Protein AF-N1USS1-F1 (afdb_monomer_lite)

pLDDT: mean 79.39, std 13.29, range [32.44, 94.19]

Sequence (103 aa):
MGKTHDLKVAENVMITSAVPKDVACVLDSGFEGIEKTSKKTNIIKPENKPKKRELTAKQKAKNRRISKKRIFVENAFAGIKRFRITSDVIRSFRKTLNISFLF

Structure (mmCIF, N/CA/C/O backbone):
data_AF-N1USS1-F1
#
_entry.id   AF-N1USS1-F1
#
loop_
_atom_site.group_PDB
_atom_site.id
_atom_site.type_symbol
_atom_site.label_atom_id
_atom_site.label_alt_id
_atom_site.label_comp_id
_atom_site.label_asym_id
_atom_site.label_entity_id
_atom_site.label_seq_id
_atom_site.pdbx_PDB_ins_code
_atom_site.Cartn_x
_atom_site.Cartn_y
_atom_site.Cartn_z
_atom_site.occupancy
_atom_site.B_iso_or_equiv
_atom_site.auth_seq_id
_atom_site.auth_comp_id
_atom_site.auth_asym_id
_atom_site.auth_atom_id
_atom_site.pdbx_PDB_model_num
ATOM 1 N N . MET A 1 1 ? 17.728 1.444 -1.369 1.00 41.97 1 MET A N 1
ATOM 2 C CA . MET A 1 1 ? 16.549 2.108 -0.771 1.00 41.97 1 MET A CA 1
ATOM 3 C C . MET A 1 1 ? 16.304 3.398 -1.542 1.00 41.97 1 MET A C 1
ATOM 5 O O . MET A 1 1 ? 17.269 4.114 -1.786 1.00 41.97 1 MET A O 1
ATOM 9 N N . GLY A 1 2 ? 15.082 3.625 -2.030 1.00 56.81 2 GLY A N 1
ATOM 10 C CA . GLY A 1 2 ? 14.759 4.764 -2.899 1.00 56.81 2 GLY A CA 1
ATOM 11 C C . GLY A 1 2 ? 14.907 6.105 -2.178 1.00 56.81 2 GLY A C 1
ATOM 12 O O . GLY A 1 2 ? 14.578 6.214 -1.002 1.00 56.81 2 GLY A O 1
ATOM 13 N N . LYS A 1 3 ? 15.421 7.124 -2.878 1.00 73.19 3 LYS A N 1
ATOM 14 C CA . LYS A 1 3 ? 15.620 8.482 -2.331 1.00 73.19 3 LYS A CA 1
ATOM 15 C C . LYS A 1 3 ? 14.306 9.243 -2.106 1.00 73.19 3 LYS A C 1
ATOM 17 O O . LYS A 1 3 ? 14.293 10.246 -1.400 1.00 73.19 3 LYS A O 1
ATOM 22 N N . THR A 1 4 ? 13.218 8.794 -2.725 1.00 79.06 4 THR A N 1
ATOM 23 C CA . THR A 1 4 ? 11.927 9.485 -2.746 1.00 79.06 4 THR A CA 1
ATOM 24 C C . THR A 1 4 ? 10.881 8.646 -2.029 1.00 79.06 4 THR A C 1
ATOM 26 O O . THR A 1 4 ? 10.788 7.447 -2.262 1.00 79.06 4 THR A O 1
ATOM 29 N N . HIS A 1 5 ? 10.102 9.288 -1.160 1.00 82.56 5 HIS A N 1
ATOM 30 C CA . HIS A 1 5 ? 8.996 8.653 -0.450 1.00 82.56 5 HIS A CA 1
ATOM 31 C C . HIS A 1 5 ? 7.864 8.273 -1.416 1.00 82.56 5 HIS A C 1
ATOM 33 O O . HIS A 1 5 ? 7.530 9.063 -2.304 1.00 82.56 5 HIS A O 1
ATOM 39 N N . ASP A 1 6 ? 7.231 7.117 -1.204 1.00 79.81 6 ASP A N 1
ATOM 40 C CA . ASP A 1 6 ? 6.204 6.559 -2.100 1.00 79.81 6 ASP A CA 1
ATOM 41 C C . ASP A 1 6 ? 5.028 7.519 -2.337 1.00 79.81 6 ASP A C 1
ATOM 43 O O . ASP A 1 6 ? 4.554 7.657 -3.464 1.00 79.81 6 ASP A O 1
ATOM 47 N N . LEU A 1 7 ? 4.610 8.261 -1.301 1.00 82.69 7 LEU A N 1
ATOM 48 C CA . LEU A 1 7 ? 3.592 9.314 -1.428 1.00 82.69 7 LEU A CA 1
ATOM 49 C C . LEU A 1 7 ? 3.958 10.351 -2.498 1.00 82.69 7 LEU A C 1
ATOM 51 O O . LEU A 1 7 ? 3.134 10.685 -3.342 1.00 82.69 7 LEU A O 1
ATOM 55 N N . LYS A 1 8 ? 5.206 10.829 -2.485 1.00 83.88 8 LYS A N 1
ATOM 56 C CA . LYS A 1 8 ? 5.672 11.868 -3.407 1.00 83.88 8 LYS A CA 1
ATOM 57 C C . LYS A 1 8 ? 5.768 11.335 -4.833 1.00 83.88 8 LYS A C 1
ATOM 59 O O . LYS A 1 8 ? 5.475 12.056 -5.778 1.00 83.88 8 LYS A O 1
ATOM 64 N N . VAL A 1 9 ? 6.142 10.064 -4.990 1.00 83.06 9 VAL A N 1
ATOM 65 C CA . VAL A 1 9 ? 6.087 9.395 -6.296 1.00 83.06 9 VAL A CA 1
ATOM 66 C C . VAL A 1 9 ? 4.645 9.377 -6.801 1.00 83.06 9 VAL A C 1
ATOM 68 O O . VAL A 1 9 ? 4.401 9.842 -7.908 1.00 83.06 9 VAL A O 1
ATOM 71 N N . ALA A 1 10 ? 3.685 8.933 -5.983 1.00 79.81 10 ALA A N 1
ATOM 72 C CA . ALA A 1 10 ? 2.275 8.865 -6.372 1.00 79.81 10 ALA A CA 1
ATOM 73 C C . ALA A 1 10 ? 1.663 10.229 -6.733 1.00 79.81 10 ALA A C 1
ATOM 75 O O . ALA A 1 10 ? 0.842 10.300 -7.651 1.00 79.81 10 ALA A O 1
ATOM 76 N N . GLU A 1 11 ? 2.068 11.295 -6.041 1.00 81.19 11 GLU A N 1
ATOM 77 C CA . GLU A 1 11 ? 1.692 12.673 -6.369 1.00 81.19 11 GLU A CA 1
ATOM 78 C C . GLU A 1 11 ? 2.287 13.112 -7.712 1.00 81.19 11 GLU A C 1
ATOM 80 O O . GLU A 1 11 ? 1.555 13.602 -8.571 1.00 81.19 11 GLU A O 1
ATOM 85 N N . ASN A 1 12 ? 3.583 12.866 -7.934 1.00 80.88 12 ASN A N 1
ATOM 86 C CA . ASN A 1 12 ? 4.271 13.233 -9.174 1.00 80.88 12 ASN A CA 1
ATOM 87 C C . ASN A 1 12 ? 3.672 12.546 -10.409 1.00 80.88 12 ASN A C 1
ATOM 89 O O . ASN A 1 12 ? 3.560 13.169 -11.460 1.00 80.88 12 ASN A O 1
ATOM 93 N N . VAL A 1 13 ? 3.280 11.274 -10.290 1.00 77.69 13 VAL A N 1
ATOM 94 C CA . VAL A 1 13 ? 2.656 10.518 -11.392 1.00 77.69 13 VAL A CA 1
ATOM 95 C C . VAL A 1 13 ? 1.128 10.651 -11.439 1.00 77.69 13 VAL A C 1
ATOM 97 O O . VAL A 1 13 ? 0.47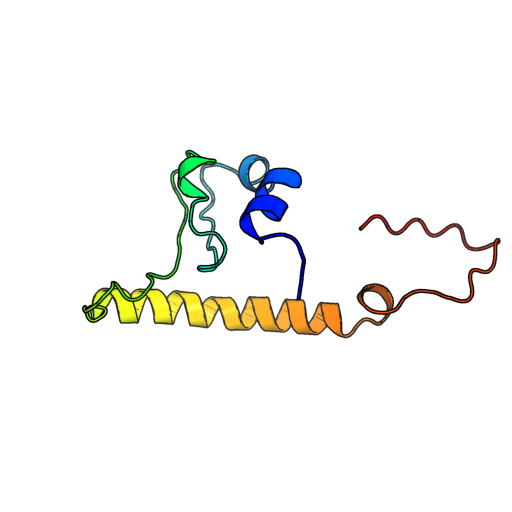4 9.967 -12.220 1.00 77.69 13 VAL A O 1
ATOM 100 N N . MET A 1 14 ? 0.536 11.524 -10.614 1.00 73.25 14 MET A N 1
ATOM 101 C CA . MET A 1 14 ? -0.903 11.821 -10.585 1.00 73.25 14 MET A CA 1
ATOM 102 C C . MET A 1 14 ? -1.825 10.589 -10.500 1.00 73.25 14 MET A C 1
ATOM 104 O O . MET A 1 14 ? -2.964 10.614 -10.979 1.00 73.25 14 MET A O 1
ATOM 108 N N . ILE A 1 15 ? -1.386 9.515 -9.829 1.00 73.25 15 ILE A N 1
ATOM 109 C CA . ILE A 1 15 ? -2.188 8.284 -9.655 1.00 73.25 15 ILE A CA 1
ATOM 110 C C . ILE A 1 15 ? -3.540 8.620 -9.015 1.00 73.25 15 ILE A C 1
ATOM 112 O O . ILE A 1 15 ? -4.592 8.083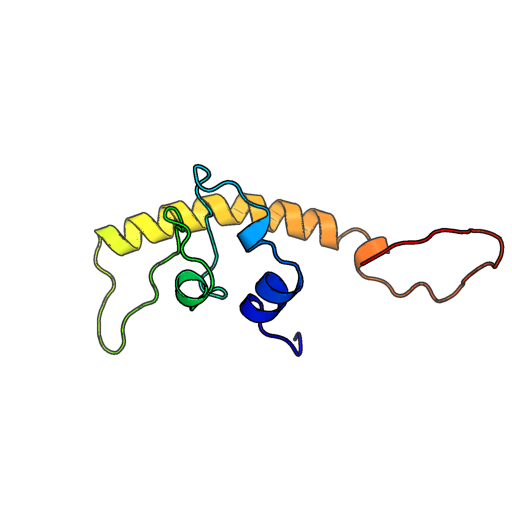 -9.373 1.00 73.25 15 ILE A O 1
ATOM 116 N N . THR A 1 16 ? -3.534 9.562 -8.078 1.00 67.25 16 THR A N 1
ATOM 117 C CA . THR A 1 16 ? -4.742 10.002 -7.395 1.00 67.25 16 THR A CA 1
ATOM 118 C C . THR A 1 16 ? -5.634 10.925 -8.205 1.00 67.25 16 THR A C 1
ATOM 120 O O . THR A 1 16 ? -6.750 11.159 -7.764 1.00 67.25 16 THR A O 1
ATOM 123 N N . SER A 1 17 ? -5.248 11.389 -9.385 1.00 71.44 17 SER A N 1
ATOM 124 C CA . SER A 1 17 ? -6.183 12.025 -10.323 1.00 71.44 17 SER A CA 1
ATOM 125 C C . SER A 1 17 ? -6.746 11.004 -11.311 1.00 71.44 17 SER A C 1
ATOM 127 O O . SER A 1 17 ? -7.899 11.119 -11.709 1.00 71.44 17 SER A O 1
ATOM 129 N N . ALA A 1 18 ? -5.974 9.961 -11.633 1.00 77.44 18 ALA A N 1
ATOM 130 C CA . ALA A 1 18 ? -6.340 8.948 -12.622 1.00 77.44 18 ALA A CA 1
ATOM 131 C C . ALA A 1 18 ? -7.457 7.993 -12.164 1.00 77.44 18 ALA A C 1
ATOM 133 O O . ALA A 1 18 ? -8.263 7.555 -12.979 1.00 77.44 18 ALA A O 1
ATOM 134 N N . VAL A 1 19 ? -7.526 7.650 -10.871 1.00 77.88 19 VAL A N 1
ATOM 135 C CA . VAL A 1 19 ? -8.566 6.713 -10.397 1.00 77.88 19 VAL A CA 1
ATOM 136 C C . VAL A 1 19 ? -9.945 7.409 -10.312 1.00 77.88 19 VAL A C 1
ATOM 138 O O . VAL A 1 19 ? -10.033 8.510 -9.765 1.00 77.88 19 VAL A O 1
ATOM 141 N N . PRO A 1 20 ? -11.043 6.807 -10.787 1.00 81.62 20 PRO A N 1
ATOM 142 C CA . PRO A 1 20 ? -12.389 7.354 -10.599 1.00 81.62 20 PRO A CA 1
ATOM 143 C C . PRO A 1 20 ? -12.782 7.509 -9.114 1.00 81.62 20 PRO A C 1
ATOM 145 O O . PRO A 1 20 ? -12.222 6.849 -8.238 1.00 81.62 20 PRO A O 1
ATOM 148 N N . LYS A 1 21 ? -13.723 8.411 -8.794 1.00 76.62 21 LYS A N 1
ATOM 149 C CA . LYS A 1 21 ? -14.113 8.725 -7.395 1.00 76.62 21 LYS A CA 1
ATOM 150 C C . LYS A 1 21 ? -14.922 7.613 -6.717 1.00 76.62 21 LYS A C 1
ATOM 152 O O . LYS A 1 21 ? -14.927 7.516 -5.493 1.00 76.62 21 LYS A O 1
ATOM 157 N N . ASP A 1 22 ? -15.615 6.819 -7.514 1.00 82.12 22 ASP A N 1
ATOM 158 C CA . ASP A 1 22 ? -16.458 5.684 -7.144 1.00 82.12 22 ASP A CA 1
ATOM 159 C C . ASP A 1 22 ? -15.648 4.407 -6.864 1.00 82.12 22 ASP A C 1
ATOM 161 O O . ASP A 1 22 ? -16.118 3.506 -6.167 1.00 82.12 22 ASP A O 1
ATOM 165 N N . VAL A 1 23 ? -14.395 4.348 -7.319 1.00 83.19 23 VAL A N 1
ATOM 166 C CA . VAL A 1 23 ? -13.521 3.189 -7.122 1.00 83.19 23 VAL A CA 1
ATOM 167 C C . VAL A 1 23 ? -12.790 3.274 -5.781 1.00 83.19 23 VAL A C 1
ATOM 169 O O . VAL A 1 23 ? -12.143 4.269 -5.454 1.00 83.19 23 VAL A O 1
ATOM 172 N N . ALA A 1 24 ? -12.859 2.192 -5.000 1.00 84.12 24 ALA A N 1
ATOM 173 C CA . ALA A 1 24 ? -12.117 2.072 -3.748 1.00 84.12 24 ALA A CA 1
ATOM 174 C C . ALA A 1 24 ? -10.614 1.870 -4.004 1.00 84.12 24 ALA A C 1
ATOM 176 O O . ALA A 1 24 ? -10.207 0.876 -4.609 1.00 84.12 24 ALA A O 1
ATOM 177 N N . CYS A 1 25 ? -9.775 2.757 -3.469 1.00 84.69 25 CYS A N 1
ATOM 178 C CA . CYS A 1 25 ? -8.321 2.610 -3.498 1.00 84.69 25 CYS A CA 1
ATOM 179 C C . CYS A 1 25 ? -7.832 1.947 -2.213 1.00 84.69 25 CYS A C 1
ATOM 181 O O . CYS A 1 25 ? -7.873 2.557 -1.145 1.00 84.69 25 CYS A O 1
ATOM 183 N N . VAL A 1 26 ? -7.324 0.716 -2.308 1.00 87.81 26 VAL A N 1
ATOM 184 C CA . VAL A 1 26 ? -6.645 0.061 -1.183 1.00 87.81 26 VAL A CA 1
ATOM 185 C C . VAL A 1 26 ? -5.158 0.399 -1.241 1.00 87.81 26 VAL A C 1
ATOM 187 O O . VAL A 1 26 ? -4.488 0.026 -2.200 1.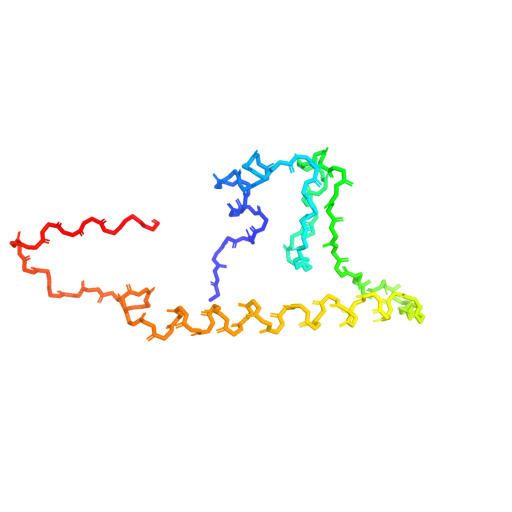00 87.81 26 VAL A O 1
ATOM 190 N N . LEU A 1 27 ? -4.650 1.095 -0.226 1.00 86.12 27 LEU A N 1
ATOM 191 C CA . LEU A 1 27 ? -3.270 1.583 -0.173 1.00 86.12 27 LEU A CA 1
ATOM 192 C C . LEU A 1 27 ? -2.495 0.959 0.988 1.00 86.12 27 LEU A C 1
ATOM 194 O O . LEU A 1 27 ? -3.077 0.523 1.985 1.00 86.12 27 LEU A O 1
ATOM 198 N N . ASP A 1 28 ? -1.170 0.943 0.855 1.00 84.75 28 ASP A N 1
ATOM 199 C CA . ASP A 1 28 ? -0.270 0.560 1.940 1.00 84.75 28 ASP A CA 1
ATOM 200 C C . ASP A 1 28 ? -0.058 1.709 2.944 1.00 84.75 28 ASP A C 1
ATOM 202 O O . ASP A 1 28 ? -0.332 2.874 2.648 1.00 84.75 28 ASP A O 1
ATOM 206 N N . SER A 1 29 ? 0.472 1.401 4.130 1.00 82.81 29 SER A N 1
ATOM 207 C CA . SER A 1 29 ? 0.782 2.399 5.163 1.00 82.81 29 SER A CA 1
ATOM 208 C C . SER A 1 29 ? 1.823 3.432 4.714 1.00 82.81 29 SER A C 1
ATOM 210 O O . SER A 1 29 ? 1.838 4.534 5.248 1.00 82.81 29 SER A O 1
ATOM 212 N N . GLY A 1 30 ? 2.651 3.120 3.708 1.00 81.06 30 GLY A N 1
ATOM 213 C CA . GLY A 1 30 ? 3.605 4.059 3.097 1.00 81.06 30 GLY A CA 1
ATOM 214 C C . GLY A 1 30 ? 2.961 5.245 2.361 1.00 81.06 30 GLY A C 1
ATOM 215 O O . GLY A 1 30 ? 3.642 6.212 2.037 1.00 81.06 30 GLY A O 1
ATOM 216 N N . PHE A 1 31 ? 1.642 5.220 2.138 1.00 83.00 31 PHE A N 1
ATOM 217 C CA . PHE A 1 31 ? 0.878 6.337 1.564 1.00 83.00 31 PHE A CA 1
ATOM 218 C C . PHE A 1 31 ? 0.192 7.197 2.635 1.00 83.00 31 PHE A C 1
ATOM 220 O O . PHE A 1 31 ? -0.807 7.873 2.374 1.00 83.00 31 PHE A O 1
ATOM 227 N N . GLU A 1 32 ? 0.691 7.170 3.870 1.00 82.31 32 GLU A N 1
ATOM 228 C CA . GLU A 1 32 ? 0.176 8.019 4.937 1.00 82.31 32 GLU A CA 1
ATOM 229 C C . GLU A 1 32 ? 0.290 9.505 4.557 1.00 82.31 32 GLU A C 1
ATOM 231 O O . GLU A 1 32 ? 1.342 9.975 4.142 1.00 82.31 32 GLU A O 1
ATOM 236 N N . GLY A 1 33 ? -0.819 10.244 4.667 1.00 79.25 33 GLY A N 1
ATOM 237 C CA . GLY A 1 33 ? -0.912 11.645 4.238 1.00 79.25 33 GLY A CA 1
ATOM 238 C C . GLY A 1 33 ? -1.618 11.870 2.897 1.00 79.25 33 GLY A C 1
ATOM 239 O O . GLY A 1 33 ? -2.050 12.992 2.650 1.00 79.25 33 GLY A O 1
ATOM 240 N N . ILE A 1 34 ? -1.855 10.821 2.097 1.00 81.19 34 ILE A N 1
ATOM 241 C CA . ILE A 1 34 ? -2.550 10.917 0.796 1.00 81.19 34 ILE A CA 1
ATOM 242 C C . ILE A 1 34 ? -3.946 11.554 0.889 1.00 81.19 34 ILE A C 1
ATOM 244 O O . ILE A 1 34 ? -4.387 12.225 -0.038 1.00 81.19 34 ILE A O 1
ATOM 248 N N . GLU A 1 35 ? -4.628 11.394 2.025 1.00 77.38 35 GLU A N 1
ATOM 249 C CA . GLU A 1 35 ? -5.950 11.977 2.301 1.00 77.38 35 GLU A CA 1
ATOM 250 C C . GLU A 1 35 ? -5.930 13.514 2.314 1.00 77.38 35 GLU A C 1
ATOM 252 O O . GLU A 1 35 ? -6.948 14.142 2.035 1.00 77.38 35 GLU A O 1
ATOM 257 N N . LYS A 1 36 ? -4.778 14.134 2.614 1.00 75.81 36 LYS A N 1
ATOM 258 C CA . LYS A 1 36 ? -4.623 15.597 2.580 1.00 75.81 36 LYS A CA 1
ATOM 259 C C . LYS A 1 36 ? -4.565 16.111 1.145 1.00 75.81 36 LYS A C 1
ATOM 261 O O . LYS A 1 36 ? -5.185 17.123 0.832 1.00 75.81 36 LYS A O 1
ATOM 266 N N . THR A 1 37 ? -3.834 15.403 0.288 1.00 69.81 37 THR A N 1
ATOM 267 C CA . THR A 1 37 ? -3.630 15.779 -1.116 1.00 69.81 37 THR A CA 1
ATOM 268 C C . THR A 1 37 ? -4.818 15.375 -1.985 1.00 69.81 37 THR A C 1
ATOM 270 O O . THR A 1 37 ? -5.180 16.067 -2.931 1.00 69.81 37 THR A O 1
ATOM 273 N N . SER A 1 38 ? -5.465 14.254 -1.668 1.00 67.19 38 SER A N 1
ATOM 274 C CA . SER A 1 38 ? -6.583 13.707 -2.432 1.00 67.19 38 SER A CA 1
ATOM 275 C C . SER A 1 38 ? -7.846 13.658 -1.594 1.00 67.19 38 SER A C 1
ATOM 277 O O . SER A 1 38 ? -8.028 12.758 -0.779 1.00 67.19 38 SER A O 1
ATOM 279 N N . LYS A 1 39 ? -8.780 14.574 -1.883 1.00 63.44 39 LYS A N 1
ATOM 280 C CA . LYS A 1 39 ? -10.162 14.577 -1.361 1.00 63.44 39 LYS A CA 1
ATOM 281 C C . LYS A 1 39 ? -11.017 13.437 -1.946 1.00 63.44 39 LYS A C 1
ATOM 283 O O . LYS A 1 39 ? -12.180 13.631 -2.292 1.00 63.44 39 LYS A O 1
ATOM 288 N N . LYS A 1 40 ? -10.431 12.259 -2.154 1.00 62.28 40 LYS A N 1
ATOM 289 C CA . LYS A 1 40 ? -11.132 11.080 -2.660 1.00 62.28 40 LYS A CA 1
ATOM 290 C C . LYS A 1 40 ? -11.790 10.349 -1.501 1.00 62.28 40 LYS A C 1
ATOM 292 O O . LYS A 1 40 ? -11.134 9.998 -0.528 1.00 62.28 40 LYS A O 1
ATOM 297 N N . THR A 1 41 ? -13.084 10.093 -1.641 1.00 60.78 41 THR A N 1
ATOM 298 C CA . THR A 1 41 ? -13.948 9.597 -0.562 1.00 60.78 41 THR A CA 1
ATOM 299 C C . THR A 1 41 ? -13.766 8.103 -0.251 1.00 60.78 41 THR A C 1
ATOM 301 O O . THR A 1 41 ? -14.317 7.626 0.733 1.00 60.78 41 THR A O 1
ATOM 304 N N . ASN A 1 42 ? -12.975 7.347 -1.026 1.00 77.31 42 ASN A N 1
ATOM 305 C CA . ASN A 1 42 ? -12.925 5.883 -0.907 1.00 77.31 42 ASN A CA 1
ATOM 306 C C . ASN A 1 42 ? -11.502 5.300 -0.792 1.00 77.31 42 ASN A C 1
ATOM 308 O O . ASN A 1 42 ? -11.133 4.364 -1.501 1.00 77.31 42 ASN A O 1
ATOM 312 N N . ILE A 1 43 ? -10.676 5.870 0.091 1.00 83.19 43 ILE A N 1
ATOM 313 C CA . ILE A 1 43 ? -9.333 5.348 0.393 1.00 83.19 43 ILE A CA 1
ATOM 314 C C . ILE A 1 43 ? -9.405 4.383 1.582 1.00 83.19 43 ILE A C 1
ATOM 316 O O . ILE A 1 43 ? -9.868 4.728 2.667 1.00 83.19 43 ILE A O 1
ATOM 320 N N . ILE A 1 44 ? -8.912 3.160 1.388 1.00 87.25 44 ILE A N 1
ATOM 321 C CA . ILE A 1 44 ? -8.860 2.106 2.402 1.00 87.25 44 ILE A CA 1
ATOM 322 C C . ILE A 1 44 ? -7.395 1.800 2.703 1.00 87.25 44 ILE A C 1
ATOM 324 O O . ILE A 1 44 ? -6.666 1.310 1.846 1.00 87.25 44 ILE A O 1
ATOM 328 N N . LYS A 1 45 ? -6.972 2.025 3.946 1.00 88.56 45 LYS A N 1
ATOM 329 C CA . LYS A 1 45 ? -5.604 1.749 4.403 1.00 88.56 45 LYS A CA 1
ATOM 330 C C . LYS A 1 45 ? -5.588 0.895 5.675 1.00 88.56 45 LYS A C 1
ATOM 332 O O . LYS A 1 45 ? -6.577 0.912 6.429 1.00 88.56 45 LYS A O 1
ATOM 337 N N . PRO A 1 46 ? -4.509 0.128 5.915 1.00 90.19 46 PRO A N 1
ATOM 338 C CA . PRO A 1 46 ? -4.306 -0.527 7.194 1.00 90.19 46 PRO A CA 1
ATOM 339 C C . PRO A 1 46 ? -4.098 0.521 8.288 1.00 90.19 46 PRO A C 1
ATOM 341 O O . PRO A 1 46 ? -3.595 1.617 8.049 1.00 90.19 46 PRO A O 1
ATOM 344 N N . GLU A 1 47 ? -4.514 0.183 9.499 1.00 89.12 47 GLU A N 1
ATOM 345 C CA . GLU A 1 47 ? -4.356 1.061 10.652 1.00 89.12 47 GLU A CA 1
ATOM 346 C C . GLU A 1 47 ? -3.032 0.776 11.350 1.00 89.12 47 GLU A C 1
ATOM 348 O O . GLU A 1 47 ? -2.779 -0.352 11.789 1.00 89.12 47 GLU A O 1
ATOM 353 N N . ASN A 1 48 ? -2.195 1.810 11.436 1.00 86.44 48 ASN A N 1
ATOM 354 C CA . ASN A 1 48 ? -0.930 1.770 12.155 1.00 86.44 48 ASN A CA 1
ATOM 355 C C . ASN A 1 48 ? -1.184 1.636 13.660 1.00 86.44 48 ASN A C 1
ATOM 357 O O . ASN A 1 48 ? -2.163 2.171 14.186 1.00 86.44 48 ASN A O 1
ATOM 361 N N . LYS A 1 49 ? -0.293 0.932 14.371 1.00 86.38 49 LYS A N 1
ATOM 362 C CA . LYS A 1 49 ? -0.392 0.815 15.830 1.00 86.38 49 LYS A CA 1
ATOM 363 C C . LYS A 1 49 ? -0.199 2.210 16.454 1.00 86.38 49 LYS A C 1
ATOM 365 O O . LYS A 1 49 ? 0.860 2.808 16.259 1.00 86.38 49 LYS A O 1
ATOM 370 N N . PRO A 1 50 ? -1.183 2.741 17.200 1.00 84.38 50 PRO A N 1
ATOM 371 C CA . PRO A 1 50 ? -1.042 4.035 17.856 1.00 84.38 50 PRO A CA 1
ATOM 372 C C . PRO A 1 50 ? 0.050 4.004 18.935 1.00 84.38 50 PRO A C 1
ATOM 374 O O . PRO A 1 50 ? 0.280 2.981 19.585 1.00 84.38 50 PRO A O 1
ATOM 377 N N . LYS A 1 51 ? 0.717 5.145 19.164 1.00 87.38 51 LYS A N 1
ATOM 378 C CA . LYS A 1 51 ? 1.742 5.259 20.215 1.00 87.38 51 LYS A CA 1
ATOM 379 C C . LYS A 1 51 ? 1.142 4.867 21.572 1.00 87.38 51 LYS A C 1
ATOM 381 O O . LYS A 1 51 ? 0.107 5.399 21.966 1.00 87.38 51 LYS A O 1
ATOM 386 N N . LYS A 1 52 ? 1.815 3.953 22.283 1.00 86.38 52 LYS A N 1
ATOM 387 C CA . LYS A 1 52 ? 1.431 3.453 23.620 1.00 86.38 52 LYS A CA 1
ATOM 388 C C . LYS A 1 52 ? 0.044 2.784 23.698 1.00 86.38 52 LYS A C 1
ATOM 390 O O . LYS A 1 52 ? -0.517 2.686 24.784 1.00 86.38 52 LYS A O 1
ATOM 395 N N . ARG A 1 53 ? -0.533 2.333 22.578 1.00 89.12 53 ARG A N 1
ATOM 396 C CA . ARG A 1 53 ? -1.861 1.697 22.546 1.00 89.12 53 ARG A CA 1
ATOM 397 C C . ARG A 1 53 ? -1.876 0.455 21.653 1.00 89.12 53 ARG A C 1
ATOM 399 O O . ARG A 1 53 ? -1.085 0.316 20.723 1.00 89.12 53 ARG A O 1
ATOM 406 N N . GLU A 1 54 ? -2.780 -0.467 21.963 1.00 90.00 54 GLU A N 1
ATOM 407 C CA . GLU A 1 54 ? -3.031 -1.692 21.198 1.00 90.00 54 GLU A CA 1
ATOM 408 C C . GLU A 1 54 ? -3.990 -1.430 20.026 1.00 90.00 54 GLU A C 1
ATOM 410 O O . GLU A 1 54 ? -4.855 -0.558 20.101 1.00 90.00 54 GLU A O 1
ATOM 415 N N . LEU A 1 55 ? -3.876 -2.225 18.956 1.00 89.81 55 LEU A N 1
ATOM 416 C CA . LEU A 1 55 ? -4.935 -2.296 17.948 1.00 89.81 55 LEU A CA 1
ATOM 417 C C . LEU A 1 55 ? -6.113 -3.092 18.518 1.00 89.81 55 LEU A C 1
ATOM 419 O O . LEU A 1 55 ? -5.938 -4.207 19.017 1.00 89.81 55 LEU A O 1
ATOM 423 N N . THR A 1 56 ? -7.320 -2.556 18.381 1.00 92.62 56 THR A N 1
ATOM 424 C CA . THR A 1 56 ? -8.556 -3.267 18.725 1.00 92.62 56 THR A CA 1
ATOM 425 C C . THR A 1 56 ? -8.745 -4.501 17.836 1.00 92.62 56 THR A C 1
ATOM 427 O O . THR A 1 56 ? -8.222 -4.579 16.719 1.00 92.62 56 THR A O 1
ATOM 430 N N . ALA A 1 57 ? -9.544 -5.471 18.291 1.00 93.56 57 ALA A N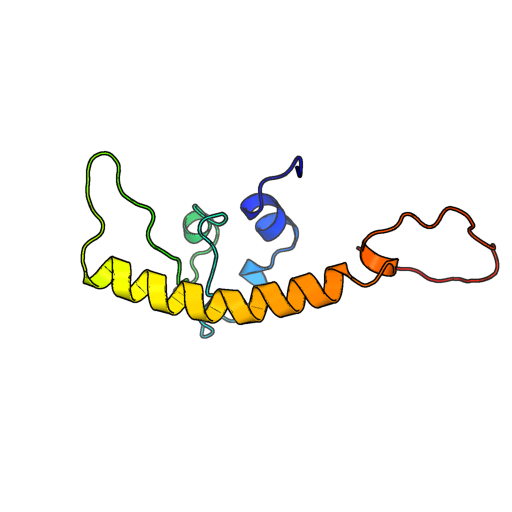 1
ATOM 431 C CA . ALA A 1 57 ? -9.837 -6.684 17.521 1.00 93.56 57 ALA A CA 1
ATOM 432 C C . ALA A 1 57 ? -10.418 -6.373 16.126 1.00 93.56 57 ALA A C 1
ATOM 434 O O . ALA A 1 57 ? -10.035 -6.998 15.135 1.00 93.56 57 ALA A O 1
ATOM 435 N N . LYS A 1 58 ? -11.273 -5.345 16.024 1.00 93.19 58 LYS A N 1
ATOM 436 C CA . LYS A 1 58 ? -11.860 -4.887 14.754 1.00 93.19 58 LYS A CA 1
ATOM 437 C C . LYS A 1 58 ? -10.801 -4.334 13.794 1.00 93.19 58 LYS A C 1
ATOM 439 O O . LYS A 1 58 ? -10.822 -4.663 12.607 1.00 93.19 58 LYS A O 1
ATOM 444 N N . GLN A 1 59 ? -9.849 -3.550 14.303 1.00 92.12 59 GLN A N 1
ATOM 445 C CA . GLN A 1 59 ? -8.731 -3.020 13.513 1.00 92.12 59 GLN A CA 1
ATOM 446 C C . GLN A 1 59 ? -7.792 -4.140 13.057 1.00 92.12 59 GLN A C 1
ATOM 448 O O . GLN A 1 59 ? -7.451 -4.214 11.877 1.00 92.12 59 GLN A O 1
ATOM 453 N N . LYS A 1 60 ? -7.454 -5.082 13.950 1.00 93.25 60 LYS A N 1
ATOM 454 C CA . LYS A 1 60 ? -6.663 -6.277 13.607 1.00 93.25 60 LYS A CA 1
ATOM 455 C C . LYS A 1 60 ? -7.349 -7.100 12.505 1.00 93.25 60 LYS A C 1
ATOM 457 O O . LYS A 1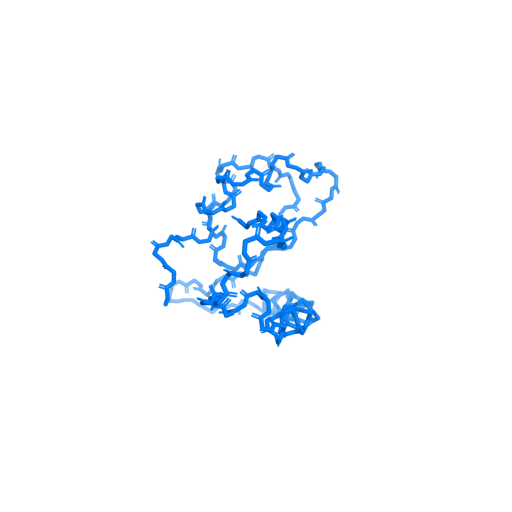 60 ? -6.701 -7.482 11.532 1.00 93.25 60 LYS A O 1
ATOM 462 N N . ALA A 1 61 ? -8.665 -7.307 12.590 1.00 94.19 61 ALA A N 1
ATOM 463 C CA . ALA A 1 61 ? -9.435 -8.015 11.565 1.00 94.19 61 ALA A CA 1
ATOM 464 C C . ALA A 1 61 ? -9.475 -7.266 10.217 1.00 94.19 61 ALA A C 1
ATOM 466 O O . ALA A 1 61 ? -9.354 -7.885 9.156 1.00 94.19 61 ALA A O 1
ATOM 467 N N . LYS A 1 62 ? -9.610 -5.932 10.230 1.00 92.06 62 LYS A N 1
ATOM 468 C CA . LYS A 1 62 ? -9.504 -5.087 9.028 1.00 92.06 62 LYS A CA 1
ATOM 469 C C . LYS A 1 62 ? -8.120 -5.212 8.386 1.00 92.06 62 LYS A C 1
ATOM 471 O O . LYS A 1 62 ? -8.050 -5.547 7.206 1.00 92.06 62 LYS A O 1
ATOM 476 N N . ASN A 1 63 ? -7.050 -5.042 9.161 1.00 92.81 63 ASN A N 1
ATOM 477 C CA . ASN A 1 63 ? -5.679 -5.168 8.670 1.00 92.81 63 ASN A CA 1
ATOM 478 C C . ASN A 1 63 ? -5.426 -6.566 8.094 1.00 92.81 63 ASN A C 1
ATOM 480 O O . ASN A 1 63 ? -4.916 -6.671 6.987 1.00 92.81 63 ASN A O 1
ATOM 484 N N . ARG A 1 64 ? -5.899 -7.637 8.750 1.00 93.50 64 ARG A N 1
ATOM 485 C CA . ARG A 1 64 ? -5.785 -9.014 8.234 1.00 93.50 64 ARG A CA 1
ATOM 486 C C . ARG A 1 64 ? -6.430 -9.186 6.854 1.00 93.50 64 ARG A C 1
ATOM 488 O O . ARG A 1 64 ? -5.868 -9.876 6.008 1.00 93.50 64 ARG A O 1
ATOM 495 N N . ARG A 1 65 ? -7.591 -8.568 6.602 1.00 92.62 65 ARG A N 1
ATOM 496 C CA . ARG A 1 65 ? -8.244 -8.594 5.276 1.00 92.62 65 ARG A CA 1
ATOM 497 C C . ARG A 1 65 ? -7.425 -7.852 4.219 1.00 92.62 65 ARG A C 1
ATOM 499 O O . ARG A 1 65 ? -7.314 -8.340 3.099 1.00 92.62 65 ARG A O 1
ATOM 506 N N . ILE A 1 66 ? -6.842 -6.710 4.576 1.00 91.62 66 ILE A N 1
ATOM 507 C CA . ILE A 1 66 ? -5.977 -5.930 3.680 1.00 91.62 66 ILE A CA 1
ATOM 508 C C . ILE A 1 66 ? -4.693 -6.711 3.370 1.00 91.62 66 ILE A C 1
ATOM 510 O O . ILE A 1 66 ? -4.355 -6.879 2.202 1.00 91.62 66 ILE A O 1
ATOM 514 N N . SER A 1 67 ? -4.036 -7.283 4.383 1.00 90.94 67 SER A N 1
ATOM 515 C CA . SER A 1 67 ? -2.836 -8.110 4.212 1.00 90.94 67 SER A CA 1
ATOM 516 C C . SER A 1 67 ? -3.085 -9.318 3.309 1.00 90.94 67 SER A C 1
ATOM 518 O O . SER A 1 67 ? -2.260 -9.607 2.453 1.00 90.94 67 SER A O 1
ATOM 520 N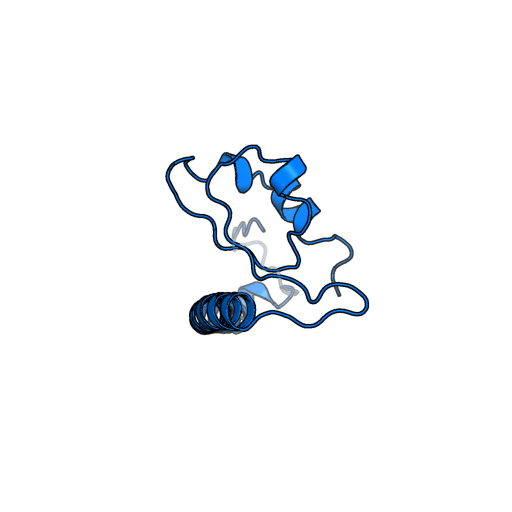 N . LYS A 1 68 ? -4.248 -9.981 3.413 1.00 92.75 68 LYS A N 1
ATOM 521 C CA . LYS A 1 68 ? -4.612 -11.065 2.483 1.00 92.75 68 LYS A CA 1
ATOM 522 C C . LYS A 1 68 ? -4.642 -10.603 1.023 1.00 92.75 68 LYS A C 1
ATOM 524 O O . LYS A 1 68 ? -4.173 -11.330 0.157 1.00 92.75 68 LYS A O 1
ATOM 529 N N . LYS A 1 69 ? -5.169 -9.404 0.743 1.00 90.62 69 LYS A N 1
ATOM 530 C CA . LYS A 1 69 ? -5.167 -8.835 -0.616 1.00 90.62 69 LYS A CA 1
ATOM 531 C C . LYS A 1 69 ? -3.752 -8.482 -1.085 1.00 90.62 69 LYS A C 1
ATOM 533 O O . LYS A 1 69 ? -3.433 -8.721 -2.246 1.00 90.62 69 LYS A O 1
ATOM 538 N N . ARG A 1 70 ? -2.899 -7.968 -0.188 1.00 90.81 70 ARG A N 1
ATOM 539 C CA . ARG A 1 70 ? -1.504 -7.617 -0.504 1.00 90.81 70 ARG A CA 1
ATOM 540 C C . ARG A 1 70 ? -0.694 -8.797 -1.027 1.00 90.81 70 ARG A C 1
ATOM 542 O O . ARG A 1 70 ? 0.079 -8.593 -1.949 1.00 90.81 70 ARG A O 1
ATOM 549 N N . ILE A 1 71 ? -0.924 -10.012 -0.525 1.00 91.69 71 ILE A N 1
ATOM 550 C CA . ILE A 1 71 ? -0.207 -11.217 -0.983 1.00 91.69 71 ILE A CA 1
ATOM 551 C C . ILE A 1 71 ? -0.313 -11.387 -2.506 1.00 91.69 71 ILE A C 1
ATOM 553 O O . ILE A 1 71 ? 0.690 -11.628 -3.172 1.00 91.69 71 ILE A O 1
ATOM 557 N N . PHE A 1 72 ? -1.508 -11.210 -3.078 1.00 92.44 72 PHE A N 1
ATOM 558 C CA . PHE A 1 72 ? -1.711 -11.328 -4.526 1.00 92.44 72 PHE A CA 1
ATOM 559 C C . PHE A 1 72 ? -0.952 -10.250 -5.305 1.00 92.44 72 PHE A C 1
ATOM 561 O O . PHE A 1 72 ? -0.306 -10.542 -6.309 1.00 92.44 72 PHE A O 1
ATOM 568 N N . VAL A 1 73 ? -1.007 -9.011 -4.816 1.00 89.19 73 VAL A N 1
ATOM 569 C CA . VAL A 1 73 ? -0.336 -7.856 -5.422 1.00 89.19 73 VAL A CA 1
ATOM 570 C C . VAL A 1 73 ? 1.187 -8.013 -5.356 1.00 89.19 73 VAL A C 1
ATOM 572 O O . VAL A 1 73 ? 1.878 -7.817 -6.351 1.00 89.19 73 VAL A O 1
ATOM 575 N N . GLU A 1 74 ? 1.718 -8.424 -4.208 1.00 91.00 74 GLU A N 1
ATOM 576 C CA . GLU A 1 74 ? 3.148 -8.658 -4.001 1.00 91.00 74 GLU A CA 1
ATOM 577 C C . GLU A 1 74 ? 3.655 -9.829 -4.845 1.00 91.00 74 GLU A C 1
ATOM 579 O O . GLU A 1 74 ? 4.739 -9.727 -5.413 1.00 91.00 74 GLU A O 1
ATOM 584 N N . ASN A 1 75 ? 2.859 -10.888 -5.021 1.00 93.62 75 ASN A N 1
ATOM 585 C CA . ASN A 1 75 ? 3.196 -11.980 -5.933 1.00 93.62 75 ASN A CA 1
ATOM 586 C C . ASN A 1 75 ? 3.273 -11.505 -7.396 1.00 93.62 75 ASN A C 1
ATOM 588 O O . ASN A 1 75 ? 4.212 -11.857 -8.111 1.00 93.62 75 ASN A O 1
ATOM 592 N N . ALA A 1 76 ? 2.336 -10.659 -7.836 1.00 92.00 76 ALA A N 1
ATOM 593 C CA . ALA A 1 76 ? 2.385 -10.059 -9.169 1.00 92.00 76 ALA A CA 1
ATOM 594 C C . ALA A 1 76 ? 3.630 -9.170 -9.344 1.00 92.00 76 ALA A C 1
ATOM 596 O O . ALA A 1 76 ? 4.364 -9.318 -10.322 1.00 92.00 76 ALA A O 1
ATOM 597 N N . PHE A 1 77 ? 3.936 -8.310 -8.365 1.00 87.50 77 PHE A N 1
ATOM 598 C CA . PHE A 1 77 ? 5.141 -7.476 -8.392 1.00 87.50 77 PHE A CA 1
ATOM 599 C C . PHE A 1 77 ? 6.434 -8.290 -8.346 1.00 87.50 77 PHE A C 1
ATOM 601 O O . PHE A 1 77 ? 7.384 -7.958 -9.052 1.00 87.50 77 PHE A O 1
ATOM 608 N N . ALA A 1 78 ? 6.490 -9.355 -7.547 1.00 90.12 78 ALA A N 1
ATOM 609 C CA . ALA A 1 78 ? 7.616 -10.282 -7.537 1.00 90.12 78 ALA A CA 1
ATOM 610 C C . ALA A 1 78 ? 7.780 -10.951 -8.909 1.00 90.12 78 ALA A C 1
ATOM 612 O O . ALA A 1 78 ? 8.897 -11.081 -9.401 1.00 90.12 78 ALA A O 1
ATOM 613 N N . GLY A 1 79 ? 6.667 -11.300 -9.563 1.00 90.81 79 GLY A N 1
ATOM 614 C CA . GLY A 1 79 ? 6.630 -11.727 -10.958 1.00 90.81 79 GLY A CA 1
ATOM 615 C C . GLY A 1 79 ? 7.303 -10.730 -11.895 1.00 90.81 79 GLY A C 1
ATOM 616 O O . GLY A 1 79 ? 8.241 -11.106 -12.590 1.00 90.81 79 GLY A O 1
ATOM 617 N N . ILE A 1 80 ? 6.879 -9.466 -11.856 1.00 88.94 80 ILE A N 1
ATOM 618 C CA . ILE A 1 80 ? 7.426 -8.397 -12.704 1.00 88.94 80 ILE A CA 1
ATOM 619 C C . ILE A 1 80 ? 8.930 -8.215 -12.460 1.00 88.94 80 ILE A C 1
ATOM 621 O O . ILE A 1 80 ? 9.713 -8.199 -13.402 1.00 88.94 80 ILE A O 1
ATOM 625 N N . LYS A 1 81 ? 9.355 -8.167 -11.194 1.00 84.69 81 LYS A N 1
ATOM 626 C CA . LYS A 1 81 ? 10.765 -7.968 -10.815 1.00 84.69 81 LYS A CA 1
ATOM 627 C C . LYS A 1 81 ? 11.702 -9.090 -11.277 1.00 84.69 81 LYS A C 1
ATOM 629 O O . LYS A 1 81 ? 12.908 -8.859 -11.361 1.00 84.69 81 LYS A O 1
ATOM 634 N N . ARG A 1 82 ? 11.180 -10.291 -11.573 1.00 88.69 82 ARG A N 1
ATOM 635 C CA . ARG A 1 82 ? 11.974 -11.394 -12.150 1.00 88.69 82 ARG A CA 1
ATOM 636 C C . ARG A 1 82 ? 12.402 -11.115 -13.587 1.00 88.69 82 ARG A C 1
ATOM 638 O O . ARG A 1 82 ? 13.399 -11.682 -14.031 1.00 88.69 82 ARG A O 1
ATOM 645 N N . PHE A 1 83 ? 11.687 -10.264 -14.320 1.00 85.94 83 PHE A N 1
ATOM 646 C CA . PHE A 1 83 ? 12.108 -9.905 -15.664 1.00 85.94 83 PHE A CA 1
ATOM 647 C C . PHE A 1 83 ? 13.331 -8.989 -15.585 1.00 85.94 83 PHE A C 1
ATOM 649 O O . PHE A 1 83 ? 13.255 -7.849 -15.140 1.00 85.94 83 PHE A O 1
ATOM 656 N N . ARG A 1 84 ? 14.477 -9.476 -16.073 1.00 81.38 84 ARG A N 1
ATOM 657 C CA . ARG A 1 84 ? 15.727 -8.697 -16.114 1.00 81.38 84 ARG A CA 1
ATOM 658 C C . ARG A 1 84 ? 15.572 -7.377 -16.869 1.00 81.38 84 ARG A C 1
ATOM 660 O O . ARG A 1 84 ? 16.268 -6.428 -16.554 1.00 81.38 84 ARG A O 1
ATOM 667 N N . ILE A 1 85 ? 14.614 -7.279 -17.791 1.00 81.75 85 ILE A N 1
ATOM 668 C CA . ILE A 1 85 ? 14.301 -6.033 -18.503 1.00 81.75 85 ILE A CA 1
ATOM 669 C C . ILE A 1 85 ? 13.897 -4.875 -17.577 1.00 81.75 85 ILE A C 1
ATOM 671 O O . ILE A 1 85 ? 14.154 -3.727 -17.912 1.00 81.75 85 ILE A O 1
ATOM 675 N N . THR A 1 86 ? 13.296 -5.153 -16.414 1.00 77.31 86 THR A N 1
ATOM 676 C CA . THR A 1 86 ? 12.897 -4.115 -15.447 1.00 77.31 86 THR A CA 1
ATOM 677 C C . THR A 1 86 ? 13.972 -3.820 -14.406 1.00 77.31 86 THR A C 1
ATOM 679 O O . THR A 1 86 ? 13.867 -2.833 -13.684 1.00 77.31 86 THR A O 1
ATOM 682 N N . SER A 1 87 ? 14.963 -4.703 -14.274 1.00 75.38 87 SER A N 1
ATOM 683 C CA . SER A 1 87 ? 15.900 -4.717 -13.143 1.00 75.38 87 SER A CA 1
ATOM 684 C C . SER A 1 87 ? 17.346 -4.447 -13.566 1.00 75.38 87 SER A C 1
ATOM 686 O O . SER A 1 87 ? 18.108 -3.847 -12.808 1.00 75.38 87 SER A O 1
ATOM 688 N N . ASP A 1 88 ? 17.728 -4.862 -14.771 1.00 81.31 88 ASP A N 1
ATOM 689 C CA . ASP A 1 88 ? 19.091 -4.761 -15.269 1.00 81.31 88 ASP A CA 1
ATOM 690 C C . ASP A 1 88 ? 19.276 -3.508 -16.121 1.00 81.31 88 ASP A C 1
ATOM 692 O O . ASP A 1 88 ? 18.466 -3.171 -16.984 1.00 81.31 88 ASP A O 1
ATOM 696 N N . VAL A 1 89 ? 20.426 -2.861 -15.943 1.00 76.00 89 VAL A N 1
ATOM 697 C CA . VAL A 1 89 ? 20.883 -1.814 -16.857 1.00 76.00 89 VAL A CA 1
ATOM 698 C C . VAL A 1 89 ? 21.409 -2.475 -18.131 1.00 76.00 89 VAL A C 1
ATOM 700 O O . VAL A 1 89 ? 22.365 -3.253 -18.083 1.00 76.00 89 VAL A O 1
ATOM 703 N N . ILE A 1 90 ? 20.821 -2.145 -19.281 1.00 77.06 90 ILE A N 1
ATOM 704 C CA . ILE A 1 90 ? 21.314 -2.596 -20.588 1.00 77.06 90 ILE A CA 1
ATOM 705 C C . ILE A 1 90 ? 22.641 -1.883 -20.880 1.00 77.06 90 ILE A C 1
ATOM 707 O O . ILE A 1 90 ? 22.673 -0.674 -21.086 1.00 77.06 90 ILE A O 1
ATOM 711 N N . ARG A 1 91 ? 23.749 -2.634 -20.902 1.00 74.94 91 ARG A N 1
ATOM 712 C CA . ARG A 1 91 ? 25.102 -2.085 -21.140 1.00 74.94 91 ARG A CA 1
ATOM 713 C C . ARG A 1 91 ? 25.578 -2.206 -22.588 1.00 74.94 91 ARG A C 1
ATOM 715 O O . ARG A 1 91 ? 26.472 -1.476 -22.997 1.00 74.94 91 ARG A O 1
ATOM 722 N N . SER A 1 92 ? 24.979 -3.098 -23.374 1.00 73.25 92 SER A N 1
ATOM 723 C CA . SER A 1 92 ? 25.335 -3.319 -24.781 1.00 73.25 92 SER A CA 1
ATOM 724 C C . SER A 1 92 ? 24.215 -2.825 -25.688 1.00 73.25 92 SER A C 1
ATOM 726 O O . SER A 1 92 ? 23.410 -3.605 -26.193 1.00 73.25 92 SER A O 1
ATOM 728 N N . PHE A 1 93 ? 24.148 -1.508 -25.876 1.00 63.69 93 PHE A N 1
ATOM 729 C CA . PHE A 1 93 ? 23.188 -0.891 -26.786 1.00 63.69 93 PHE A CA 1
ATOM 730 C C . PHE A 1 93 ? 23.686 -1.053 -28.231 1.00 63.69 93 PHE A C 1
ATOM 732 O O . PHE A 1 93 ? 24.609 -0.364 -28.666 1.00 63.69 93 PHE A O 1
ATOM 739 N N . ARG A 1 94 ? 23.111 -1.989 -28.995 1.00 64.44 94 ARG A N 1
ATOM 740 C CA . ARG A 1 94 ? 23.304 -2.011 -30.453 1.00 64.44 94 ARG A CA 1
ATOM 741 C C . ARG A 1 94 ? 22.416 -0.917 -31.044 1.00 64.44 94 ARG A C 1
ATOM 743 O O . ARG A 1 94 ? 21.201 -0.979 -30.889 1.00 64.44 94 ARG A O 1
ATOM 750 N N . LYS A 1 95 ? 23.022 0.072 -31.718 1.00 58.03 95 LYS A N 1
ATOM 751 C CA . LYS A 1 95 ? 22.359 1.273 -32.280 1.00 58.03 95 LYS A CA 1
ATOM 752 C C . LYS A 1 95 ? 21.131 0.994 -33.168 1.00 58.03 95 LYS A C 1
ATOM 754 O O . LYS A 1 95 ? 20.376 1.914 -33.447 1.00 58.03 95 LYS A O 1
ATOM 759 N N . THR A 1 96 ? 20.933 -0.240 -33.622 1.00 55.84 96 THR A N 1
ATOM 760 C CA . THR A 1 96 ? 19.866 -0.646 -34.545 1.00 55.84 96 THR A CA 1
ATOM 761 C C . THR A 1 96 ? 18.549 -1.057 -33.887 1.00 55.84 96 THR A C 1
ATOM 763 O O . THR A 1 96 ? 17.566 -1.231 -34.600 1.00 55.84 96 THR A O 1
ATOM 766 N N . LEU A 1 97 ? 18.481 -1.206 -32.561 1.00 56.66 97 LEU A N 1
ATOM 767 C CA . LEU A 1 97 ? 17.234 -1.555 -31.873 1.00 56.66 97 LEU A CA 1
ATOM 768 C C . LEU A 1 97 ? 16.650 -0.311 -31.203 1.00 56.66 97 LEU A C 1
ATOM 770 O O . LEU A 1 97 ? 17.036 0.070 -30.101 1.00 56.66 97 LEU A O 1
ATOM 774 N N . ASN A 1 98 ? 15.722 0.330 -31.910 1.00 50.00 98 ASN A N 1
ATOM 775 C CA . ASN A 1 98 ? 14.997 1.511 -31.455 1.00 50.00 98 ASN A CA 1
ATOM 776 C C . ASN A 1 98 ? 13.918 1.084 -30.445 1.00 50.00 98 ASN A C 1
ATOM 778 O O . ASN A 1 98 ? 12.745 0.942 -30.779 1.00 50.00 98 ASN A O 1
ATOM 782 N N . ILE A 1 99 ? 14.344 0.761 -29.225 1.00 56.03 99 ILE A N 1
ATOM 783 C CA . ILE A 1 99 ? 13.457 0.320 -28.149 1.00 56.03 99 ILE A CA 1
ATOM 784 C C . ILE A 1 99 ? 13.400 1.437 -27.109 1.00 56.03 99 ILE A C 1
ATOM 786 O O . ILE A 1 99 ? 14.287 1.573 -26.266 1.00 56.03 99 ILE A O 1
ATOM 790 N N . SER A 1 100 ? 12.351 2.249 -27.177 1.00 47.72 100 SER A N 1
ATOM 791 C CA . SER A 1 100 ? 12.044 3.258 -26.166 1.00 47.72 100 SER A CA 1
ATOM 792 C C . SER A 1 100 ? 11.266 2.599 -25.026 1.00 47.72 100 SER A C 1
ATOM 794 O O . SER A 1 100 ? 10.046 2.483 -25.094 1.00 47.72 100 SER A O 1
ATOM 796 N N . PHE A 1 101 ? 11.952 2.148 -23.974 1.00 45.78 101 PHE A N 1
ATOM 797 C CA . PHE A 1 101 ? 11.280 1.870 -22.703 1.00 45.78 101 PHE A CA 1
ATOM 798 C C . PHE A 1 101 ? 11.241 3.160 -21.887 1.00 45.78 101 PHE A C 1
ATOM 800 O O . PHE A 1 101 ? 12.264 3.614 -21.381 1.00 45.78 101 PHE A O 1
ATOM 807 N N . LEU A 1 102 ? 10.054 3.760 -21.806 1.00 32.44 102 LEU A N 1
ATOM 808 C CA . LEU A 1 102 ? 9.751 4.825 -20.859 1.00 32.44 102 LEU A CA 1
ATOM 809 C C . LEU A 1 102 ? 9.477 4.158 -19.502 1.00 32.44 102 LEU A C 1
ATOM 811 O O . LEU A 1 102 ? 8.526 3.383 -19.384 1.00 32.44 102 LEU A O 1
ATOM 815 N N . PHE A 1 103 ? 10.325 4.425 -18.513 1.00 38.81 103 PHE A N 1
ATOM 816 C CA . PHE A 1 103 ? 10.024 4.223 -17.096 1.00 38.81 103 PHE A CA 1
ATOM 817 C C . PHE A 1 103 ? 10.032 5.581 -16.405 1.00 38.81 103 PHE A C 1
ATOM 819 O O . PHE A 1 103 ? 10.929 6.391 -16.737 1.00 38.81 103 PHE A O 1
#

InterPro domains:
  IPR027806 Harbinger transposase-derived nuclease domain [PF13359] (2-91)

Foldseek 3Di:
DDPDQPLVVCVVVVVLVPDDLPDAAEDEPSNPPVVVVHVRPHYHYQDDADVPHGDDPVSVVSNVVSVVVVVVVVVVVVVVCPPCVVPPDDPDDDVPDPDDDDD

Secondary structure (DSSP, 8-state):
--SS-HHHHHHHTTHHHHS-TTS-EE--GGGTTHHHH---TTEE-PPPPPTT-PPPHHHHHHHHHHHHHHHHHHHHHHHHHTSHHHHS------TT-------

Organism: NCBI:txid1085541

Radius of gyration: 18.24 Å; chains: 1; bounding box: 42×28×58 Å